Protein AF-W9DCM8-F1 (afdb_monomer_lite)

Sequence (87 aa):
MVEAMTEIGIDLGNDFPKPLTDDVVAAADVVVSMGCGDACPIYPGKRYLDWTVTDPEGLPLDRVRAIRDDLDTRVQRLLDELAPHPA

Structure (mmCIF, N/CA/C/O backbone):
data_AF-W9DCM8-F1
#
_entry.id   AF-W9DCM8-F1
#
loop_
_atom_site.group_PDB
_atom_site.id
_atom_site.type_symbol
_atom_site.label_atom_id
_atom_site.label_alt_id
_atom_site.label_comp_id
_atom_site.label_asym_id
_atom_site.label_entity_id
_atom_site.label_seq_id
_atom_site.pdbx_PDB_ins_code
_atom_site.Cartn_x
_atom_site.Cartn_y
_atom_site.Cartn_z
_atom_site.occupancy
_atom_site.B_iso_or_equiv
_atom_site.auth_seq_id
_atom_site.auth_comp_id
_atom_site.auth_asym_id
_atom_site.auth_atom_id
_atom_site.pdbx_PDB_model_num
ATOM 1 N N . MET A 1 1 ? -4.770 -0.303 13.320 1.00 83.19 1 MET A N 1
ATOM 2 C CA . MET A 1 1 ? -4.175 -1.145 12.258 1.00 83.19 1 MET A CA 1
ATOM 3 C C . MET A 1 1 ? -4.253 -2.629 12.591 1.00 83.19 1 MET A C 1
ATOM 5 O O . MET A 1 1 ? -4.974 -3.311 11.883 1.00 83.19 1 MET A O 1
ATOM 9 N N . VAL A 1 2 ? -3.600 -3.112 13.662 1.00 88.94 2 VAL A N 1
ATOM 10 C CA . VAL A 1 2 ? -3.618 -4.543 14.054 1.00 88.94 2 VAL A CA 1
ATOM 11 C C . VAL A 1 2 ? -5.038 -5.110 14.126 1.00 88.94 2 VAL A C 1
ATOM 13 O O . VAL A 1 2 ? -5.330 -6.081 13.444 1.00 88.94 2 VAL A O 1
ATOM 16 N N . GLU A 1 3 ? -5.946 -4.438 14.840 1.00 91.56 3 GLU A N 1
ATOM 17 C CA . GLU A 1 3 ? -7.354 -4.854 14.940 1.00 91.56 3 GLU A CA 1
ATOM 18 C C . GLU A 1 3 ? -8.027 -5.021 13.565 1.00 91.56 3 GLU A C 1
ATOM 20 O O . GLU A 1 3 ? -8.638 -6.051 13.298 1.00 91.56 3 GLU A O 1
ATOM 25 N N . ALA A 1 4 ? -7.832 -4.067 12.648 1.00 93.12 4 ALA A N 1
ATOM 26 C CA . ALA A 1 4 ? -8.387 -4.145 11.297 1.00 93.12 4 ALA A CA 1
ATOM 27 C C . ALA A 1 4 ? -7.804 -5.307 10.469 1.00 93.12 4 ALA A C 1
ATOM 29 O O . ALA A 1 4 ? -8.483 -5.804 9.575 1.00 93.12 4 ALA A O 1
ATOM 30 N N . MET A 1 5 ? -6.565 -5.740 10.719 1.00 94.00 5 MET A N 1
ATOM 31 C CA . MET A 1 5 ? -5.990 -6.908 10.033 1.00 94.00 5 MET A CA 1
ATOM 32 C C . MET A 1 5 ? -6.496 -8.219 10.639 1.00 94.00 5 MET A C 1
ATOM 34 O O . MET A 1 5 ? -6.861 -9.140 9.912 1.00 94.00 5 MET A O 1
ATOM 38 N N . THR A 1 6 ? -6.600 -8.287 11.967 1.00 94.19 6 THR A N 1
ATOM 39 C CA . THR A 1 6 ? -7.091 -9.479 12.670 1.00 94.19 6 THR A CA 1
ATOM 40 C C . THR A 1 6 ? -8.536 -9.812 12.295 1.00 94.19 6 THR A C 1
ATOM 42 O O . THR A 1 6 ? -8.870 -10.986 12.161 1.00 94.19 6 THR A O 1
ATOM 45 N N . GLU A 1 7 ? -9.381 -8.804 12.048 1.00 95.25 7 GLU A N 1
ATOM 46 C CA . GLU A 1 7 ? -10.755 -8.983 11.544 1.00 95.25 7 GLU A CA 1
ATOM 47 C C . GLU A 1 7 ? -10.845 -9.822 10.261 1.00 95.25 7 GLU A C 1
ATOM 49 O O . GLU A 1 7 ? -11.826 -10.539 10.073 1.00 95.25 7 GLU A O 1
ATOM 54 N N . ILE A 1 8 ? -9.835 -9.741 9.389 1.00 94.75 8 ILE A N 1
ATOM 55 C CA . ILE A 1 8 ? -9.767 -10.500 8.129 1.00 94.75 8 ILE A CA 1
ATOM 56 C C . ILE A 1 8 ? -8.851 -11.729 8.231 1.00 94.75 8 ILE A C 1
ATOM 58 O O . ILE A 1 8 ? -8.499 -12.329 7.220 1.00 94.75 8 ILE A O 1
ATOM 62 N N . GLY A 1 9 ? -8.465 -12.118 9.450 1.00 93.75 9 GLY A N 1
ATOM 63 C CA . GLY A 1 9 ? -7.635 -13.296 9.702 1.00 93.75 9 GLY A CA 1
ATOM 64 C C . GLY A 1 9 ? -6.139 -13.101 9.437 1.00 93.75 9 GLY A C 1
ATOM 65 O O . GLY A 1 9 ? -5.420 -14.095 9.357 1.00 93.75 9 GLY A O 1
ATOM 66 N N . ILE A 1 10 ? -5.660 -11.857 9.316 1.00 92.19 10 ILE A N 1
ATOM 67 C CA . ILE A 1 10 ? -4.232 -11.545 9.166 1.00 92.19 10 ILE A CA 1
ATOM 68 C C . ILE A 1 10 ? -3.641 -11.202 10.539 1.00 92.19 10 ILE A C 1
ATOM 70 O O . ILE A 1 10 ? -4.032 -10.220 11.177 1.00 92.19 10 ILE A O 1
ATOM 74 N N . ASP A 1 11 ? -2.682 -12.011 10.986 1.00 90.81 11 ASP A N 1
ATOM 75 C CA . ASP A 1 11 ? -1.912 -11.762 12.204 1.00 90.81 11 ASP A CA 1
ATOM 76 C C . ASP A 1 11 ? -0.635 -10.975 11.881 1.00 90.81 11 ASP A C 1
ATOM 78 O O . ASP A 1 11 ? 0.220 -11.448 11.137 1.00 90.81 11 ASP A O 1
ATOM 82 N N . LEU A 1 12 ? -0.511 -9.780 12.462 1.00 87.25 12 LEU A N 1
ATOM 83 C CA . LEU A 1 12 ? 0.678 -8.927 12.356 1.00 87.25 12 LEU A CA 1
ATOM 84 C C . LEU A 1 12 ? 1.627 -9.073 13.560 1.00 87.25 12 LEU A C 1
ATOM 86 O O . LEU A 1 12 ? 2.561 -8.289 13.695 1.00 87.25 12 LEU A O 1
ATOM 90 N N . GLY A 1 13 ? 1.394 -10.020 14.476 1.00 82.69 13 GLY A N 1
ATOM 91 C CA . GLY A 1 13 ? 2.070 -10.079 15.777 1.00 82.69 13 GLY A CA 1
ATOM 92 C C . GLY A 1 13 ? 3.599 -10.189 15.726 1.00 82.69 13 GLY A C 1
ATOM 93 O O . GLY A 1 13 ? 4.271 -9.740 16.653 1.00 82.69 13 GLY A O 1
ATOM 94 N N . ASN A 1 14 ? 4.151 -10.736 14.641 1.00 84.06 14 ASN A N 1
ATOM 95 C CA . ASN A 1 14 ? 5.598 -10.834 14.418 1.00 84.06 14 ASN A CA 1
ATOM 96 C C . ASN A 1 14 ? 6.131 -9.818 13.394 1.00 84.06 14 ASN A C 1
ATOM 98 O O . ASN A 1 14 ? 7.335 -9.800 13.125 1.00 84.06 14 ASN A O 1
ATOM 102 N N . ASP A 1 15 ? 5.262 -8.989 12.814 1.00 87.19 15 ASP A N 1
ATOM 103 C CA . ASP A 1 15 ? 5.653 -7.987 11.832 1.00 87.19 15 ASP A CA 1
ATOM 104 C C . ASP A 1 15 ? 6.054 -6.672 12.501 1.00 87.19 15 ASP A C 1
ATOM 106 O O . ASP A 1 15 ? 5.461 -6.208 13.474 1.00 87.19 15 ASP A O 1
ATOM 110 N N . PHE A 1 16 ? 7.091 -6.049 11.949 1.00 88.75 16 PHE A N 1
ATOM 111 C CA . PHE A 1 16 ? 7.607 -4.763 12.396 1.00 88.75 16 PHE A CA 1
ATOM 112 C C . PHE A 1 16 ? 8.107 -3.949 11.195 1.00 88.75 16 PHE A C 1
ATOM 114 O O . PHE A 1 16 ? 8.478 -4.539 10.172 1.00 88.75 16 PHE A O 1
ATOM 121 N N . PRO A 1 17 ? 8.143 -2.605 11.293 1.00 88.69 17 PRO A N 1
ATOM 122 C CA . PRO A 1 17 ? 8.668 -1.755 10.230 1.00 88.69 17 PRO A CA 1
ATOM 123 C C . PRO A 1 17 ? 10.123 -2.102 9.900 1.00 88.69 17 PRO A C 1
ATOM 125 O O . PRO A 1 17 ? 10.979 -2.134 10.785 1.00 88.69 17 PRO A O 1
ATOM 128 N N . LYS A 1 18 ? 10.411 -2.342 8.619 1.00 89.56 18 LYS A N 1
ATOM 129 C CA . LYS A 1 18 ? 11.760 -2.617 8.109 1.00 89.56 18 LYS A CA 1
ATOM 130 C C . LYS A 1 18 ? 12.200 -1.445 7.231 1.00 89.56 18 LYS A C 1
ATOM 132 O O . LYS A 1 18 ? 11.387 -0.973 6.434 1.00 89.56 18 LYS A O 1
ATOM 137 N N . PRO A 1 19 ? 13.445 -0.958 7.363 1.00 87.06 19 PRO A N 1
ATOM 138 C CA . PRO A 1 19 ? 13.953 0.063 6.459 1.00 87.06 19 PRO A CA 1
ATOM 139 C C . PRO A 1 19 ? 13.986 -0.483 5.028 1.00 87.06 19 PRO A C 1
ATOM 141 O O . PRO A 1 19 ? 14.272 -1.663 4.820 1.00 87.06 19 PRO A O 1
ATOM 144 N N . LEU A 1 20 ? 13.711 0.381 4.052 1.00 85.00 20 LEU A N 1
ATOM 145 C CA . LEU A 1 20 ? 13.913 0.040 2.650 1.00 85.00 20 LEU A CA 1
ATOM 146 C C . LEU A 1 20 ? 15.413 -0.044 2.364 1.00 85.00 20 LEU A C 1
ATOM 148 O O . LEU A 1 20 ? 16.169 0.854 2.734 1.00 85.00 20 LEU A O 1
ATOM 152 N N . THR A 1 21 ? 15.825 -1.113 1.695 1.00 87.44 21 THR A N 1
ATOM 153 C CA . THR A 1 21 ? 17.212 -1.342 1.299 1.00 87.44 21 THR A CA 1
ATOM 154 C C . THR A 1 21 ? 17.309 -1.549 -0.212 1.00 87.44 21 THR A C 1
ATOM 156 O O . THR A 1 21 ? 16.389 -2.071 -0.848 1.00 87.44 21 THR A O 1
ATOM 159 N N . ASP A 1 22 ? 18.430 -1.123 -0.796 1.00 88.19 22 ASP A N 1
ATOM 160 C CA . ASP A 1 22 ? 18.668 -1.164 -2.245 1.00 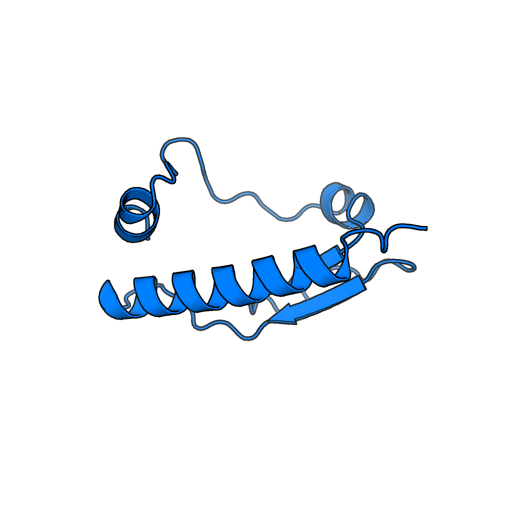88.19 22 ASP A CA 1
ATOM 161 C C . ASP A 1 22 ? 18.547 -2.576 -2.833 1.00 88.19 22 ASP A C 1
ATOM 163 O O . ASP A 1 22 ? 18.048 -2.749 -3.943 1.00 88.19 22 ASP A O 1
ATOM 167 N N . ASP A 1 23 ? 18.970 -3.600 -2.091 1.00 88.88 23 ASP A N 1
ATOM 168 C CA . ASP A 1 23 ? 18.896 -5.004 -2.499 1.00 88.88 23 ASP A CA 1
ATOM 169 C C . ASP A 1 23 ? 17.449 -5.491 -2.656 1.00 88.88 23 ASP A C 1
ATOM 171 O O . ASP A 1 23 ? 17.146 -6.203 -3.615 1.00 88.88 23 ASP A O 1
ATOM 175 N N . VAL A 1 24 ? 16.536 -5.048 -1.786 1.00 89.56 24 VAL A N 1
ATOM 176 C CA . VAL A 1 24 ? 15.107 -5.385 -1.882 1.00 89.56 24 VAL A CA 1
ATOM 177 C C . VAL A 1 24 ? 14.486 -4.748 -3.125 1.00 89.56 24 VAL A C 1
ATOM 179 O O . VAL A 1 24 ? 13.758 -5.415 -3.862 1.00 89.56 24 VAL A O 1
ATOM 182 N N . VAL A 1 25 ? 14.811 -3.483 -3.413 1.00 88.94 25 VAL A N 1
ATOM 183 C CA . VAL A 1 25 ? 14.320 -2.798 -4.621 1.00 88.94 25 VAL A CA 1
ATOM 184 C C . VAL A 1 25 ? 14.910 -3.440 -5.878 1.00 88.94 25 VAL A C 1
ATOM 186 O O . VAL A 1 25 ? 14.190 -3.699 -6.844 1.00 88.94 25 VAL A O 1
ATOM 189 N N . ALA A 1 26 ? 16.209 -3.748 -5.869 1.00 88.94 26 ALA A N 1
ATOM 190 C CA . ALA A 1 26 ? 16.907 -4.381 -6.982 1.00 88.94 26 ALA A CA 1
ATOM 191 C C . ALA A 1 26 ? 16.379 -5.791 -7.298 1.00 88.94 26 ALA A C 1
ATOM 193 O O . ALA A 1 26 ? 16.392 -6.182 -8.466 1.00 88.94 26 ALA A O 1
ATOM 194 N N . ALA A 1 27 ? 15.870 -6.525 -6.308 1.00 91.00 27 ALA A N 1
ATOM 195 C CA . 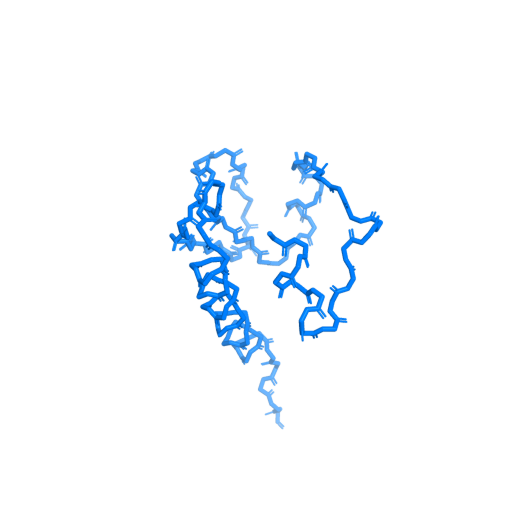ALA A 1 27 ? 15.288 -7.854 -6.495 1.00 91.00 27 ALA A CA 1
ATOM 196 C C . ALA A 1 27 ? 13.821 -7.843 -6.969 1.00 91.00 27 ALA A C 1
ATOM 198 O O . ALA A 1 27 ? 13.357 -8.846 -7.501 1.00 91.00 27 ALA A O 1
ATOM 199 N N . ALA A 1 28 ? 13.087 -6.739 -6.796 1.00 91.50 28 ALA A N 1
ATOM 200 C CA . ALA A 1 28 ? 11.657 -6.676 -7.106 1.00 91.50 28 ALA A CA 1
ATOM 201 C C . ALA A 1 28 ? 11.361 -6.477 -8.605 1.00 91.50 28 ALA A C 1
ATOM 203 O O . ALA A 1 28 ? 12.042 -5.699 -9.274 1.00 91.50 28 ALA A O 1
ATOM 204 N N . ASP A 1 29 ? 10.292 -7.091 -9.116 1.00 91.44 29 ASP A N 1
ATOM 205 C CA . ASP A 1 29 ? 9.760 -6.816 -10.464 1.00 91.44 29 ASP A CA 1
ATOM 206 C C . ASP A 1 29 ? 8.846 -5.578 -10.488 1.00 91.44 29 ASP A C 1
ATOM 208 O O . ASP A 1 29 ? 8.821 -4.807 -11.456 1.00 91.44 29 ASP A O 1
ATOM 212 N N . VAL A 1 30 ? 8.111 -5.367 -9.391 1.00 93.69 30 VAL A N 1
ATOM 213 C CA . VAL A 1 30 ? 7.185 -4.248 -9.198 1.00 93.69 30 VAL A CA 1
ATOM 214 C C . VAL A 1 30 ? 7.481 -3.561 -7.870 1.00 93.69 30 VAL A C 1
ATOM 216 O O . VAL A 1 30 ? 7.599 -4.219 -6.839 1.00 93.69 30 VAL A O 1
ATOM 219 N N . VAL A 1 31 ? 7.572 -2.232 -7.889 1.00 92.38 31 VAL A N 1
ATOM 220 C CA . VAL A 1 31 ? 7.769 -1.392 -6.701 1.00 92.38 31 VAL A CA 1
ATOM 221 C C . VAL A 1 31 ? 6.552 -0.487 -6.548 1.00 92.38 31 VAL A C 1
ATOM 223 O O . VAL A 1 31 ? 6.233 0.279 -7.458 1.00 92.38 31 VAL A O 1
ATOM 226 N N . VAL A 1 32 ? 5.870 -0.575 -5.406 1.00 92.44 32 VAL A N 1
ATOM 227 C CA . VAL A 1 32 ? 4.685 0.238 -5.095 1.00 92.44 32 VAL A CA 1
ATOM 228 C C . VAL A 1 32 ? 5.037 1.247 -4.005 1.00 92.44 32 VAL A C 1
ATOM 230 O O . VAL A 1 32 ? 5.327 0.862 -2.874 1.00 92.44 32 VAL A O 1
ATOM 233 N N . SER A 1 33 ? 5.00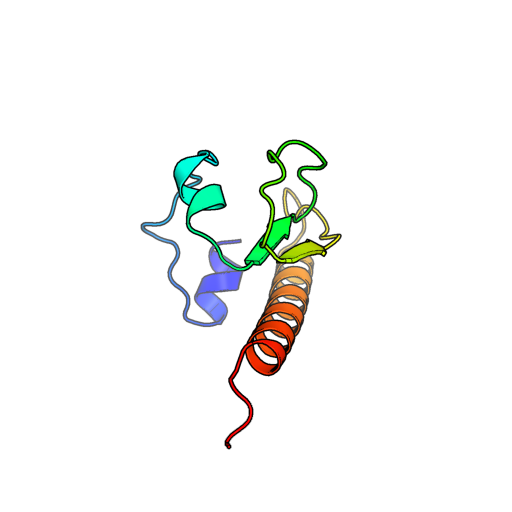8 2.537 -4.337 1.00 89.50 33 SER A N 1
ATOM 234 C CA . SER A 1 33 ? 5.115 3.630 -3.366 1.00 89.50 33 SER A CA 1
ATOM 235 C C . SER A 1 33 ? 3.725 3.999 -2.854 1.00 89.50 33 SER A C 1
ATOM 237 O O . SER A 1 33 ? 2.773 4.049 -3.630 1.00 89.50 33 SER A O 1
ATOM 239 N N . MET A 1 34 ? 3.601 4.243 -1.547 1.00 89.50 34 MET A N 1
ATOM 240 C CA . MET A 1 34 ? 2.340 4.612 -0.887 1.00 89.50 34 MET A CA 1
ATOM 241 C C . MET A 1 34 ? 2.441 5.959 -0.155 1.00 89.50 34 MET A C 1
ATOM 243 O O . MET A 1 34 ? 1.948 6.106 0.958 1.00 89.50 34 MET A O 1
ATOM 247 N N . GLY A 1 35 ? 3.132 6.935 -0.756 1.00 76.81 35 GLY A N 1
ATOM 248 C CA . GLY A 1 35 ? 3.290 8.280 -0.181 1.00 76.81 35 GLY A CA 1
ATOM 249 C C . GLY A 1 35 ? 4.663 8.596 0.422 1.00 76.81 35 GLY A C 1
ATOM 250 O O . GLY A 1 35 ? 4.802 9.614 1.092 1.00 76.81 35 GLY A O 1
ATOM 251 N N . CYS A 1 36 ? 5.695 7.782 0.163 1.00 66.25 36 CYS A N 1
ATOM 252 C CA . CYS A 1 36 ? 7.068 8.106 0.586 1.00 66.25 36 CYS A CA 1
ATOM 253 C C . CYS A 1 36 ? 7.797 9.086 -0.369 1.00 66.25 36 CYS A C 1
ATOM 255 O O . CYS A 1 36 ? 8.882 9.567 -0.047 1.00 66.25 36 CYS A O 1
ATOM 257 N N . GLY A 1 37 ? 7.202 9.409 -1.527 1.00 62.03 37 GLY A N 1
ATOM 258 C CA . GLY A 1 37 ? 7.798 10.283 -2.549 1.00 62.03 37 GLY A CA 1
ATOM 259 C C . GLY A 1 37 ? 8.967 9.640 -3.314 1.00 62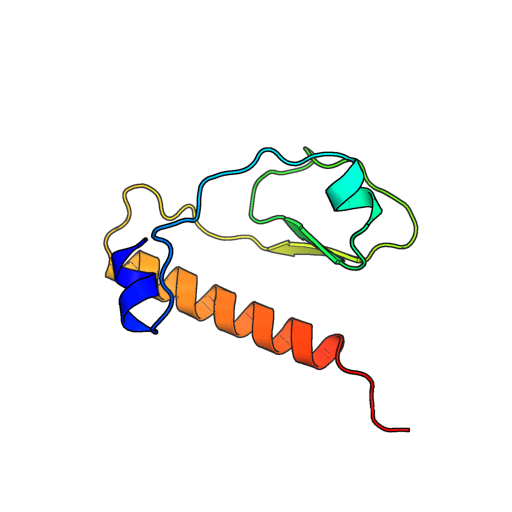.03 37 GLY A C 1
ATOM 260 O O . GLY A 1 37 ? 9.010 8.419 -3.467 1.00 62.03 37 GLY A O 1
ATOM 261 N N . ASP A 1 38 ? 9.919 10.471 -3.766 1.00 59.00 38 ASP A N 1
ATOM 262 C CA . ASP A 1 38 ? 11.121 10.125 -4.561 1.00 59.00 38 ASP A CA 1
ATOM 263 C C . ASP A 1 38 ? 12.251 9.448 -3.751 1.00 59.00 38 ASP A C 1
ATOM 265 O O . ASP A 1 38 ? 13.411 9.432 -4.162 1.00 59.00 38 ASP A O 1
ATOM 269 N N . ALA A 1 39 ? 11.955 8.904 -2.568 1.00 63.66 39 ALA A N 1
ATOM 270 C CA . ALA A 1 39 ? 12.982 8.353 -1.680 1.00 63.66 39 ALA A CA 1
ATOM 271 C C . ALA A 1 39 ? 13.589 7.025 -2.179 1.00 63.66 39 ALA A C 1
ATOM 273 O O . ALA A 1 39 ? 14.565 6.546 -1.603 1.00 63.66 39 ALA A O 1
ATOM 274 N N . CYS A 1 40 ? 13.028 6.423 -3.234 1.00 65.75 40 CYS A N 1
ATOM 275 C CA . CYS A 1 40 ? 13.507 5.163 -3.795 1.00 65.75 40 CYS A CA 1
ATOM 276 C C . CYS A 1 40 ? 14.398 5.408 -5.025 1.00 65.75 40 CYS A C 1
ATOM 278 O O . CYS A 1 40 ? 13.936 6.037 -5.981 1.00 65.75 40 CYS A O 1
ATOM 280 N N . PRO A 1 41 ? 15.626 4.860 -5.076 1.00 70.06 41 PRO A N 1
ATOM 281 C CA . PRO A 1 41 ? 16.394 4.838 -6.313 1.00 70.06 41 PRO A CA 1
ATOM 282 C C . PRO A 1 41 ? 15.607 4.124 -7.426 1.00 70.06 41 PRO A C 1
ATOM 284 O O . PRO A 1 41 ? 15.013 3.060 -7.220 1.00 70.06 41 PRO A O 1
ATOM 287 N N . ILE A 1 42 ? 15.587 4.726 -8.620 1.00 79.31 42 ILE A N 1
ATOM 288 C CA . ILE A 1 42 ? 14.917 4.158 -9.794 1.00 79.31 42 ILE A CA 1
ATOM 289 C C . ILE A 1 42 ? 15.885 3.222 -10.515 1.00 79.31 42 ILE A C 1
ATOM 291 O O . ILE A 1 42 ? 16.910 3.650 -11.048 1.00 79.31 42 ILE A O 1
ATOM 295 N N . TYR A 1 43 ? 15.530 1.942 -10.563 1.00 84.19 43 TYR A N 1
ATOM 296 C CA . TYR A 1 43 ? 16.270 0.906 -11.269 1.00 84.19 43 TYR A CA 1
ATOM 297 C C . TYR A 1 43 ? 15.578 0.591 -12.602 1.00 84.19 43 TYR A C 1
ATOM 299 O O . TYR A 1 43 ? 14.354 0.431 -12.645 1.00 84.19 43 TYR A O 1
ATOM 307 N N . PRO A 1 44 ? 16.331 0.474 -13.708 1.00 85.50 44 PRO A N 1
ATOM 308 C CA . PRO A 1 44 ? 15.756 0.155 -15.008 1.00 85.50 44 PRO A CA 1
ATOM 309 C C . PRO A 1 44 ? 15.149 -1.255 -15.028 1.00 85.50 44 PRO A C 1
ATOM 311 O O . PRO A 1 44 ? 15.620 -2.161 -14.344 1.00 85.50 44 PRO A O 1
ATOM 314 N N . GLY A 1 45 ? 14.120 -1.444 -15.859 1.00 88.31 45 GLY A N 1
ATOM 315 C CA . GLY A 1 45 ? 13.483 -2.749 -16.076 1.00 88.31 45 GLY A CA 1
ATOM 316 C C . GLY A 1 45 ? 12.439 -3.153 -15.031 1.00 88.31 45 GLY A C 1
ATOM 317 O O . GLY A 1 45 ? 11.965 -4.281 -15.077 1.00 88.31 45 GLY A O 1
ATOM 318 N N . LYS A 1 46 ? 12.065 -2.252 -14.116 1.00 90.50 46 LYS A N 1
ATOM 319 C CA . LYS A 1 46 ? 11.040 -2.492 -13.090 1.00 90.50 46 LYS A CA 1
ATOM 320 C C . LYS A 1 46 ? 9.787 -1.678 -13.358 1.00 90.50 46 LYS A C 1
ATOM 322 O O . LYS A 1 46 ? 9.855 -0.576 -13.909 1.00 90.50 46 LYS A O 1
ATOM 327 N N . ARG A 1 47 ? 8.640 -2.194 -12.922 1.00 92.19 47 ARG A N 1
ATOM 328 C CA . ARG A 1 47 ? 7.376 -1.453 -12.944 1.00 92.19 47 ARG A CA 1
ATOM 329 C C . ARG A 1 47 ? 7.230 -0.669 -11.642 1.00 92.19 47 ARG A C 1
ATOM 331 O O . ARG A 1 47 ? 7.145 -1.259 -10.572 1.00 92.19 47 ARG A O 1
ATOM 338 N N . TYR A 1 48 ? 7.157 0.652 -11.741 1.00 91.25 48 TYR A N 1
ATOM 339 C CA . TYR A 1 48 ? 6.903 1.523 -10.595 1.00 91.25 48 TYR A CA 1
ATOM 340 C C . TYR A 1 48 ? 5.439 1.956 -10.579 1.00 91.25 48 TYR A C 1
ATOM 342 O O . TYR A 1 48 ? 4.905 2.395 -11.599 1.00 91.25 48 TYR A O 1
ATOM 350 N N . LEU A 1 49 ? 4.791 1.814 -9.426 1.00 92.50 49 LEU A N 1
ATOM 351 C CA . LEU A 1 49 ? 3.432 2.276 -9.172 1.00 92.50 49 LEU A CA 1
ATOM 352 C C . LEU A 1 49 ? 3.455 3.264 -8.011 1.00 92.50 49 LEU A C 1
ATOM 354 O O . LEU A 1 49 ? 4.081 3.002 -6.987 1.00 92.50 49 LEU A O 1
ATOM 358 N N . ASP A 1 50 ? 2.743 4.373 -8.167 1.00 90.81 50 ASP A N 1
ATOM 359 C CA . ASP A 1 50 ? 2.512 5.329 -7.090 1.00 90.81 50 ASP A CA 1
ATOM 360 C C . ASP A 1 50 ? 1.037 5.280 -6.698 1.00 90.81 50 ASP A C 1
ATOM 362 O O . ASP A 1 50 ? 0.143 5.596 -7.489 1.00 90.81 50 ASP A O 1
ATOM 366 N N . TRP A 1 51 ? 0.772 4.789 -5.494 1.00 93.06 51 TRP A N 1
ATOM 367 C CA . TRP A 1 51 ? -0.560 4.714 -4.922 1.00 93.06 51 TRP A CA 1
ATOM 368 C C . TRP A 1 51 ? -0.688 5.799 -3.871 1.00 93.06 51 TRP A C 1
ATOM 370 O O . TRP A 1 51 ? -0.175 5.683 -2.764 1.00 93.06 51 TRP A O 1
ATOM 380 N N . THR A 1 52 ? -1.456 6.840 -4.175 1.00 91.19 52 THR A N 1
ATOM 381 C CA . THR A 1 52 ? -1.852 7.791 -3.140 1.00 91.19 52 THR A CA 1
ATOM 382 C C . THR A 1 52 ? -2.769 7.077 -2.148 1.00 91.19 52 THR A C 1
ATOM 384 O O . THR A 1 52 ? -3.865 6.629 -2.508 1.00 91.19 52 THR A O 1
ATOM 387 N N . VAL A 1 53 ? -2.289 6.939 -0.915 1.00 91.00 53 VAL A N 1
ATOM 388 C CA . VAL A 1 53 ? -2.974 6.300 0.211 1.00 91.00 53 VAL A CA 1
ATOM 389 C C . VAL A 1 53 ? -2.942 7.286 1.369 1.00 91.00 53 VAL A C 1
ATOM 391 O O . VAL A 1 53 ? -1.931 7.938 1.616 1.00 91.00 53 VAL A O 1
ATOM 394 N N . THR A 1 54 ? -4.072 7.454 2.050 1.00 89.81 54 THR A N 1
ATOM 395 C CA . THR A 1 54 ? -4.134 8.307 3.240 1.00 89.81 54 THR A CA 1
ATOM 396 C C . THR A 1 54 ? -3.374 7.647 4.384 1.00 89.81 54 THR A C 1
ATOM 398 O O . THR A 1 54 ? -3.565 6.457 4.625 1.00 89.81 54 THR A O 1
ATOM 401 N N . ASP A 1 55 ? -2.562 8.423 5.103 1.00 90.50 55 ASP A N 1
ATOM 402 C CA . ASP A 1 55 ? -1.888 7.947 6.309 1.00 90.50 55 ASP A CA 1
ATOM 403 C C . ASP A 1 55 ? -2.929 7.477 7.348 1.00 90.50 55 ASP A C 1
ATOM 405 O O . ASP A 1 55 ? -3.808 8.261 7.727 1.00 90.50 55 ASP A O 1
ATOM 409 N N . PRO A 1 56 ? -2.896 6.200 7.774 1.00 91.56 56 PRO A N 1
ATOM 410 C CA . PRO A 1 56 ? -3.823 5.680 8.768 1.00 91.56 56 PRO A CA 1
ATOM 411 C C . PRO A 1 56 ? -3.523 6.152 10.199 1.00 91.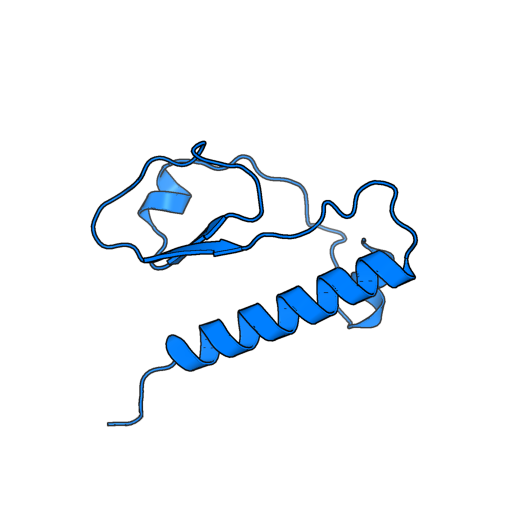56 56 PRO A C 1
ATOM 413 O O . PRO A 1 56 ? -4.329 5.870 11.092 1.00 91.56 56 PRO A O 1
ATOM 416 N N . GLU A 1 57 ? -2.390 6.814 10.459 1.00 90.75 57 GLU A N 1
ATOM 417 C CA . GLU A 1 57 ? -2.014 7.257 11.802 1.00 90.75 57 GLU A CA 1
ATOM 418 C C . GLU A 1 57 ? -3.067 8.200 12.412 1.00 90.75 57 GLU A C 1
ATOM 420 O O . GLU A 1 57 ? -3.529 9.165 11.805 1.00 90.75 57 GLU A O 1
ATOM 425 N N . GLY A 1 58 ? -3.496 7.889 13.639 1.00 93.12 58 GLY A N 1
ATOM 426 C CA . GLY A 1 58 ? -4.486 8.680 14.376 1.00 93.12 58 GLY A CA 1
ATOM 427 C C . GLY A 1 58 ? -5.920 8.632 13.828 1.00 93.12 58 GLY A C 1
ATOM 428 O O . GLY A 1 58 ? -6.810 9.238 14.428 1.00 93.12 58 GLY A O 1
ATOM 429 N N . LEU A 1 59 ? -6.181 7.913 12.731 1.00 95.00 59 LEU A N 1
ATOM 430 C CA . LEU A 1 59 ? -7.527 7.780 12.180 1.00 95.00 59 LEU A CA 1
ATOM 431 C C . LEU A 1 59 ? -8.390 6.794 12.984 1.00 95.00 59 LEU A C 1
ATOM 433 O O . LEU A 1 59 ? -7.881 5.818 13.546 1.00 95.00 59 LEU A O 1
ATOM 437 N N . PRO A 1 60 ? -9.719 7.003 13.014 1.00 96.81 60 PRO A N 1
ATOM 438 C CA . PRO A 1 60 ? -10.627 6.050 13.631 1.00 96.81 60 PRO A CA 1
ATOM 439 C C . PRO A 1 60 ? -10.667 4.736 12.834 1.00 96.81 60 PRO A C 1
ATOM 441 O O . PRO A 1 60 ? -10.372 4.681 11.636 1.00 96.81 60 PRO A O 1
ATOM 444 N N . LEU A 1 61 ? -11.008 3.644 13.520 1.00 96.81 61 LEU A N 1
ATOM 445 C CA . LEU A 1 61 ? -10.860 2.284 12.999 1.00 96.81 61 LEU A CA 1
ATOM 446 C C . LEU A 1 61 ? -11.665 2.025 11.714 1.00 96.81 61 LEU A C 1
ATOM 448 O O . LEU A 1 61 ? -11.198 1.307 10.838 1.00 96.81 61 LEU A O 1
ATOM 452 N N . ASP A 1 62 ? -12.841 2.632 11.564 1.00 97.00 62 ASP A N 1
ATOM 453 C CA . ASP A 1 62 ? -13.651 2.586 10.339 1.00 97.00 62 ASP A CA 1
ATOM 454 C C . ASP A 1 62 ? -12.903 3.141 9.118 1.00 97.00 62 ASP A C 1
ATOM 456 O O . ASP A 1 62 ? -12.969 2.565 8.032 1.00 97.00 62 ASP A O 1
ATOM 460 N N . ARG A 1 63 ? -12.123 4.210 9.298 1.00 96.94 63 ARG A N 1
ATOM 461 C CA . ARG A 1 63 ? -11.295 4.786 8.232 1.00 96.94 63 ARG A CA 1
ATOM 462 C C . ARG A 1 63 ? -10.104 3.899 7.905 1.00 96.94 63 ARG A C 1
ATOM 464 O O . ARG A 1 63 ? -9.781 3.744 6.732 1.00 96.94 63 ARG A O 1
ATOM 471 N N . VAL A 1 64 ? -9.506 3.263 8.910 1.00 96.44 64 VAL A N 1
ATOM 472 C CA . VAL A 1 64 ? -8.438 2.272 8.701 1.00 96.44 64 VAL A CA 1
ATOM 473 C C . VAL A 1 64 ? -8.957 1.055 7.924 1.00 96.44 64 VAL A C 1
ATOM 475 O O . VAL A 1 64 ? -8.270 0.579 7.024 1.00 96.44 64 VAL A O 1
ATOM 478 N N . ARG A 1 65 ? -10.179 0.580 8.209 1.00 97.25 65 ARG A N 1
ATOM 479 C CA . ARG A 1 65 ? -10.832 -0.489 7.428 1.00 97.25 65 ARG A CA 1
ATOM 480 C C . ARG A 1 65 ? -11.042 -0.077 5.972 1.00 97.25 65 ARG A C 1
ATOM 482 O O . ARG A 1 65 ? -10.691 -0.834 5.080 1.00 97.25 65 ARG A O 1
ATOM 489 N N . ALA A 1 66 ? -11.523 1.142 5.731 1.00 96.75 66 ALA A N 1
ATOM 490 C CA . ALA A 1 66 ? -11.700 1.643 4.368 1.00 96.75 66 ALA A CA 1
ATOM 491 C C . ALA A 1 66 ? -10.373 1.700 3.585 1.00 96.75 66 ALA A C 1
ATOM 493 O O . ALA A 1 66 ? -10.345 1.352 2.409 1.00 96.75 66 ALA A O 1
ATOM 494 N N . ILE A 1 67 ? -9.270 2.093 4.238 1.00 95.94 67 ILE A N 1
ATOM 495 C CA . ILE A 1 67 ? -7.928 2.078 3.631 1.00 95.94 67 ILE A CA 1
ATOM 496 C C . ILE A 1 67 ? -7.486 0.643 3.310 1.00 95.94 67 ILE A C 1
ATOM 498 O O . ILE A 1 67 ? -7.000 0.391 2.211 1.00 95.94 67 ILE A O 1
ATOM 502 N N . ARG A 1 68 ? -7.675 -0.304 4.241 1.00 96.19 68 ARG A N 1
ATOM 503 C CA . ARG A 1 68 ? -7.396 -1.735 4.019 1.00 96.19 68 ARG A CA 1
ATOM 504 C C . ARG A 1 68 ? -8.146 -2.266 2.798 1.00 96.19 68 ARG A C 1
ATOM 506 O O . ARG A 1 68 ? -7.529 -2.905 1.957 1.00 96.19 68 ARG A O 1
ATOM 513 N N . ASP A 1 69 ? -9.448 -2.007 2.713 1.00 96.88 69 ASP A N 1
ATOM 514 C CA . ASP A 1 69 ? -10.309 -2.566 1.664 1.00 96.88 69 ASP A CA 1
ATOM 515 C C . ASP A 1 69 ? -9.976 -1.971 0.277 1.00 96.88 69 ASP A C 1
ATOM 517 O O . ASP A 1 69 ? -9.994 -2.673 -0.739 1.00 96.88 69 ASP A O 1
ATOM 521 N N . ASP A 1 70 ? -9.603 -0.687 0.227 1.00 96.50 70 ASP A N 1
ATOM 522 C CA . ASP A 1 70 ? -9.079 -0.041 -0.984 1.00 96.50 70 ASP A CA 1
ATOM 523 C C . ASP A 1 70 ? -7.734 -0.650 -1.412 1.00 96.50 70 ASP A C 1
ATOM 525 O O . ASP A 1 70 ? -7.553 -0.993 -2.582 1.00 96.50 70 ASP A O 1
ATOM 529 N N . LEU A 1 71 ? -6.804 -0.848 -0.471 1.00 95.75 71 LEU A N 1
ATOM 530 C CA . LEU A 1 71 ? -5.519 -1.489 -0.752 1.00 95.75 71 LEU A CA 1
ATOM 531 C C . LEU A 1 71 ? -5.683 -2.931 -1.237 1.00 95.75 71 LEU A C 1
ATOM 533 O O . LEU A 1 71 ? -5.043 -3.293 -2.222 1.00 95.75 71 LEU A O 1
ATOM 537 N N . ASP A 1 72 ? -6.555 -3.724 -0.612 1.00 96.38 72 ASP A N 1
ATOM 538 C CA . ASP A 1 72 ? -6.844 -5.093 -1.052 1.00 96.38 72 ASP A CA 1
ATOM 539 C C . ASP A 1 72 ? -7.351 -5.102 -2.499 1.00 96.38 72 ASP A C 1
ATOM 541 O O . ASP A 1 72 ? -6.781 -5.776 -3.354 1.00 96.38 72 ASP A O 1
ATOM 545 N N . THR A 1 73 ? -8.318 -4.240 -2.828 1.00 97.00 73 THR A N 1
ATOM 546 C CA . THR A 1 73 ? -8.842 -4.112 -4.199 1.00 97.00 73 THR A CA 1
ATOM 547 C C . THR A 1 73 ? -7.741 -3.772 -5.212 1.00 97.00 73 THR A C 1
ATOM 549 O O . THR A 1 73 ? -7.684 -4.342 -6.307 1.00 97.00 73 THR A O 1
ATOM 552 N N . ARG A 1 74 ? -6.840 -2.841 -4.869 1.00 97.25 74 ARG A N 1
ATOM 553 C CA . ARG A 1 74 ? -5.718 -2.455 -5.741 1.00 97.25 74 ARG A CA 1
ATOM 554 C C . ARG A 1 74 ? -4.712 -3.593 -5.911 1.00 97.25 74 ARG A C 1
ATOM 556 O O . ARG A 1 74 ? -4.223 -3.782 -7.026 1.00 97.25 74 ARG A O 1
ATOM 563 N N . VAL A 1 75 ? -4.425 -4.338 -4.841 1.00 96.12 75 VAL A N 1
ATOM 564 C CA . VAL A 1 75 ? -3.535 -5.507 -4.858 1.00 96.12 75 VAL A CA 1
ATOM 565 C C . VAL A 1 75 ? -4.130 -6.628 -5.703 1.00 96.12 75 VAL A C 1
ATOM 567 O O . VAL A 1 75 ? -3.428 -7.124 -6.577 1.00 96.12 75 VAL A O 1
ATOM 570 N N . GLN A 1 76 ? -5.408 -6.979 -5.529 1.00 96.19 76 GLN A N 1
ATOM 571 C CA . GLN A 1 76 ? -6.071 -8.008 -6.343 1.00 96.19 76 GLN A CA 1
ATOM 572 C C . GLN A 1 76 ? -6.005 -7.668 -7.836 1.00 96.19 76 GLN A C 1
ATOM 574 O O . GLN A 1 76 ? -5.562 -8.483 -8.639 1.00 96.19 76 GLN A O 1
ATOM 579 N N . ARG A 1 77 ? -6.323 -6.421 -8.208 1.00 95.69 77 ARG A N 1
ATOM 580 C CA . ARG A 1 77 ? -6.203 -5.973 -9.603 1.00 95.69 77 ARG A CA 1
ATOM 581 C C . ARG A 1 77 ? -4.767 -6.069 -10.127 1.00 95.69 77 ARG A C 1
ATOM 583 O O . ARG A 1 77 ? -4.558 -6.460 -11.269 1.00 95.69 77 ARG A O 1
ATOM 590 N N . LEU A 1 78 ? -3.774 -5.696 -9.318 1.00 95.31 78 LEU A N 1
ATOM 591 C CA . LEU A 1 78 ? -2.372 -5.817 -9.716 1.00 95.31 78 LEU A CA 1
ATOM 592 C C . LEU A 1 78 ? -1.976 -7.287 -9.909 1.00 95.31 78 LEU A C 1
ATOM 594 O O . LEU A 1 78 ? -1.257 -7.596 -10.853 1.00 95.31 78 LEU A O 1
ATOM 598 N N . LEU A 1 79 ? -2.454 -8.189 -9.052 1.00 94.19 79 LEU A N 1
ATOM 599 C CA . LEU A 1 79 ? -2.231 -9.623 -9.212 1.00 94.19 79 LEU A CA 1
ATOM 600 C C . LEU A 1 79 ? -2.855 -10.146 -10.508 1.00 94.19 79 LEU A C 1
ATOM 602 O O . LEU A 1 79 ? -2.181 -10.882 -11.219 1.00 94.19 79 LEU A O 1
ATOM 606 N N . ASP A 1 80 ? -4.068 -9.717 -10.862 1.00 94.25 80 ASP A N 1
ATOM 607 C CA . ASP A 1 80 ? -4.713 -10.090 -12.129 1.00 94.25 80 ASP A CA 1
ATOM 608 C C . ASP A 1 80 ? -3.917 -9.611 -13.356 1.00 94.25 80 ASP A C 1
ATOM 610 O O . ASP A 1 80 ? -3.831 -10.314 -14.361 1.00 94.25 80 ASP A O 1
ATOM 614 N N . GLU A 1 81 ? -3.305 -8.425 -13.281 1.00 91.88 81 GLU A N 1
ATOM 615 C CA . GLU A 1 81 ? -2.440 -7.891 -14.341 1.00 91.88 81 GLU A CA 1
ATOM 616 C C . GLU A 1 81 ? -1.096 -8.629 -14.455 1.00 91.88 81 GLU A C 1
ATOM 618 O O . GLU A 1 81 ? -0.513 -8.681 -15.539 1.00 91.88 81 GLU A O 1
ATOM 623 N N . LEU A 1 82 ? -0.573 -9.146 -13.339 1.00 90.25 82 LEU A N 1
ATOM 624 C CA . LEU A 1 82 ? 0.699 -9.875 -13.283 1.00 90.25 82 LEU A CA 1
ATOM 625 C C . LEU A 1 82 ? 0.532 -11.372 -13.547 1.00 90.25 82 LEU A C 1
ATOM 627 O O . LEU A 1 82 ? 1.493 -12.032 -13.948 1.00 90.25 82 LEU A O 1
ATOM 631 N N . ALA A 1 83 ? -0.663 -11.915 -13.311 1.00 83.62 83 ALA A N 1
ATOM 632 C CA . ALA A 1 83 ? -0.970 -13.303 -13.586 1.00 83.62 83 ALA A CA 1
ATOM 633 C C . ALA A 1 83 ? -0.767 -13.568 -15.088 1.00 83.62 83 ALA A C 1
ATOM 635 O O . ALA A 1 83 ? -1.304 -12.841 -15.931 1.00 83.62 83 ALA A O 1
ATOM 636 N N . PRO A 1 84 ? 0.018 -14.593 -15.460 1.00 65.94 84 PRO A N 1
ATOM 637 C CA . PRO A 1 84 ? 0.227 -14.909 -16.860 1.00 65.94 84 PRO A CA 1
ATOM 638 C C . PRO A 1 84 ? -1.124 -15.201 -17.515 1.00 65.94 84 PRO A C 1
ATOM 640 O O . PRO A 1 84 ? -1.910 -16.002 -17.004 1.00 65.94 84 PRO A O 1
ATOM 643 N N . HIS A 1 85 ? -1.391 -14.571 -18.661 1.00 53.34 85 HIS A N 1
ATOM 644 C CA . HIS A 1 85 ? -2.474 -15.037 -19.519 1.00 53.34 85 HIS A CA 1
ATOM 645 C C . HIS A 1 85 ? -2.198 -16.505 -19.869 1.00 53.34 85 HIS A C 1
ATOM 647 O O . HIS A 1 85 ? -1.069 -16.814 -20.270 1.00 53.34 85 HIS A O 1
ATOM 653 N N . PRO A 1 86 ? -3.174 -17.416 -19.704 1.00 52.62 86 PRO A N 1
ATOM 654 C CA . PRO A 1 86 ? -3.000 -18.778 -20.180 1.00 52.62 86 PRO A CA 1
ATOM 655 C C . PRO A 1 86 ? -2.700 -18.722 -21.683 1.00 52.62 86 PRO A C 1
ATOM 657 O O . PRO A 1 86 ? -3.417 -18.054 -22.432 1.00 52.62 86 PRO A O 1
ATOM 660 N N . ALA A 1 87 ? -1.594 -19.358 -22.076 1.00 46.72 87 ALA A N 1
ATOM 661 C CA . ALA A 1 87 ? -1.201 -19.537 -23.471 1.00 46.72 87 ALA A CA 1
ATOM 662 C C . ALA A 1 87 ? -2.206 -20.413 -24.232 1.00 46.72 87 ALA A C 1
ATOM 664 O O . ALA A 1 87 ? -2.794 -21.322 -23.598 1.00 46.72 87 ALA A O 1
#

pLDDT: mean 87.88, std 10.95, range [46.72, 97.25]

Organism: NCBI:txid1423140

Foldseek 3Di:
DQVLCVVVVHHCPVPDDDDDDLVVVVPDQEAEAAPPPPPDDDDPNHHYHYHPADDCPPPDVVVVNVSVVVVVVVVVVVCVVVPDDDD

InterPro domains:
  IPR023485 Phosphotyrosine protein phosphatase I [SM00226] (1-81)
  IPR036196 Phosphotyrosine protein phosphatase I superfamily [SSF52788] (2-80)

Radius of gyration: 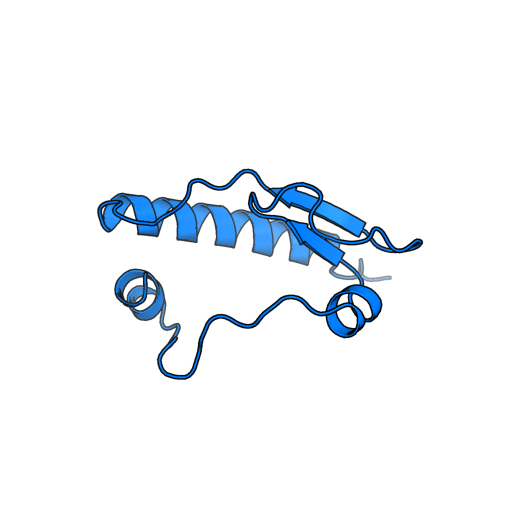15.08 Å; chains: 1; bounding box: 32×30×39 Å

Secondary structure (DSSP, 8-state):
-HHHHHTTT---TT-------HHHHHH-SEEEESS--S-SPPPTT-EEEE------TT--HHHHHHHHHHHHHHHHHHHHHHSPPP-